Protein AF-A0A3L9H510-F1 (afdb_monomer)

Solvent-accessible surface area (backbone atoms only — not comparable to full-atom values): 8424 Å² total; per-residue (Å²): 107,56,57,80,71,70,76,47,86,88,78,89,58,73,90,80,47,44,78,48,82,52,103,70,35,35,38,42,36,38,99,89,48,77,48,80,31,77,76,78,84,89,80,81,72,82,64,66,54,41,37,91,66,47,90,47,66,69,62,28,54,52,40,52,74,72,70,50,62,56,74,51,45,23,75,36,26,18,25,62,55,47,76,95,45,40,68,73,46,70,59,81,58,62,37,65,42,30,75,63,40,78,79,68,55,57,84,77,44,45,62,60,55,50,51,35,36,57,45,27,79,80,52,64,73,92,58,77,46,82,73,64,84,83,133

Radius of gyration: 19.96 Å; Cα contacts (8 Å, |Δi|>4): 169; chains: 1; bounding box: 50×31×52 Å

InterPro domains:
  IPR052189 L-aspartate N-monooxygenase (nitrosuccinate-forming) [PTHR40254] (2-127)

pLDDT: mean 87.37, std 10.07, range [43.91, 96.31]

Sequence (135 aa):
ALREAGIIHILALGEDYKMEINESRTVLKTENNSYSFDVFIDARGQRPLKVKDIPFPGLREQLQKTGDEIPDVGEDYTLQQPEDIRGRVAFGALPWLMHDQPFVQGLTACAEIGEAMARAVVKPASRARRRLSFD

Secondary structure (DSSP, 8-state):
-TTTTTS-------SS-EEEE-SS-EEEE-SS-EEEESS------PPPP-GGG-S-HHHHHHHHTT--SS--BBTTSBB--SGGGTTT-B--SHHHHTTT-TT--HHHHHHHHHHHHHHHHHS--SSBPPPPP--

Nearest PDB structures (foldseek):
  6is0-assembly1_A  TM=7.722E-01  e=3.875E+00  Danio rerio
  6iry-assembly1_A  TM=7.826E-01  e=4.128E+00  Danio rerio
  6irx-assembly1_A  TM=7.426E-01  e=4.397E+00  Danio rerio
  4s36-assembly1_A  TM=4.106E-01  e=1.000E+01  Pseudomonas aeruginosa
  4s37-assembly3_G  TM=3.018E-01  e=8.812E+00  Pseudomonas aeruginosa

Mean predicted aligned error: 8.07 Å

Organism: Escherichia coli (NCBI:txid562)

Foldseek 3Di:
DCVVVVNDDDDDQDDDWDWDDDPQWIWIDHPVDIDIDRDDDPPVDDAAQWLVRDPDVVSSVQQVVVVGRAFFAAPLQFGCDDPVRGLPDGDQDVSNVCQAVVPPPCVVCVVVNVVSVVVSVVPNDPDTDDGDDDD

Structure (mmCIF, N/CA/C/O backbone):
data_AF-A0A3L9H510-F1
#
_entry.id   AF-A0A3L9H510-F1
#
loop_
_atom_site.group_PDB
_atom_site.id
_atom_site.type_symbol
_atom_site.label_atom_id
_atom_site.label_alt_id
_atom_site.label_comp_id
_atom_site.label_asym_id
_atom_site.label_entity_id
_atom_site.label_seq_id
_atom_site.pdbx_PDB_ins_code
_atom_site.Cartn_x
_atom_site.Cartn_y
_atom_site.Cartn_z
_atom_site.occupancy
_atom_site.B_iso_or_equiv
_atom_site.auth_seq_id
_atom_site.auth_comp_id
_atom_site.auth_asym_id
_atom_site.auth_atom_id
_atom_site.pdbx_PDB_model_num
ATOM 1 N N . ALA A 1 1 ? -30.350 6.575 16.109 1.00 79.56 1 ALA A N 1
ATOM 2 C CA . ALA A 1 1 ? -30.481 5.203 16.654 1.00 79.56 1 ALA A CA 1
ATOM 3 C C . ALA A 1 1 ? -29.343 4.819 17.617 1.00 79.56 1 ALA A C 1
ATOM 5 O O . ALA A 1 1 ? -29.498 5.069 18.800 1.00 79.56 1 ALA A O 1
ATOM 6 N N . LEU A 1 2 ? -28.194 4.264 17.185 1.00 91.06 2 LEU A N 1
ATOM 7 C CA . LEU A 1 2 ? -27.179 3.711 18.122 1.00 91.06 2 LEU A CA 1
ATOM 8 C C . LEU A 1 2 ? -26.449 4.758 18.985 1.00 91.06 2 LEU A C 1
ATOM 10 O O . LEU A 1 2 ? -26.200 4.516 20.163 1.00 91.06 2 LEU A O 1
ATOM 14 N N . ARG A 1 3 ? -26.142 5.933 18.418 1.00 88.00 3 ARG A N 1
ATOM 15 C CA . ARG A 1 3 ? -25.561 7.062 19.168 1.00 88.00 3 ARG A CA 1
ATOM 16 C C . ARG A 1 3 ? -26.536 7.622 20.207 1.00 88.00 3 ARG A C 1
ATOM 18 O O . ARG A 1 3 ? -26.145 7.885 21.334 1.00 88.00 3 ARG A O 1
ATOM 25 N N . GLU A 1 4 ? -27.804 7.784 19.832 1.00 89.00 4 GLU A N 1
ATOM 26 C CA . GLU A 1 4 ? -28.865 8.283 20.727 1.00 89.00 4 GLU A CA 1
ATOM 27 C C . GLU A 1 4 ? -29.191 7.286 21.843 1.00 89.00 4 GLU A C 1
ATOM 29 O O . GLU A 1 4 ? -29.500 7.696 22.954 1.00 89.00 4 GLU A O 1
ATOM 34 N N . ALA A 1 5 ? -29.060 5.985 21.569 1.00 92.62 5 ALA A N 1
ATOM 35 C CA . ALA A 1 5 ? -29.194 4.923 22.561 1.00 92.62 5 ALA A CA 1
ATOM 36 C C . ALA A 1 5 ? -27.971 4.792 23.494 1.00 92.62 5 ALA A C 1
ATOM 38 O O . ALA A 1 5 ? -27.970 3.924 24.362 1.00 92.62 5 ALA A O 1
ATOM 39 N N . GLY A 1 6 ? -26.920 5.603 23.308 1.00 90.88 6 GLY A N 1
ATOM 40 C CA . GLY A 1 6 ? -25.705 5.560 24.129 1.00 90.88 6 GLY A CA 1
ATOM 41 C C . GLY A 1 6 ? -24.826 4.324 23.907 1.00 90.88 6 GLY A C 1
ATOM 42 O O . GLY A 1 6 ? -23.968 4.036 24.731 1.00 90.88 6 GLY A O 1
ATOM 43 N N . ILE A 1 7 ? -25.032 3.587 22.810 1.00 94.00 7 ILE A N 1
ATOM 44 C CA . ILE A 1 7 ? -24.292 2.350 22.504 1.00 94.00 7 ILE A CA 1
ATOM 45 C C . ILE A 1 7 ? -22.985 2.661 21.759 1.00 94.00 7 ILE A C 1
ATOM 47 O O . ILE A 1 7 ? -22.006 1.931 21.879 1.00 94.00 7 ILE A O 1
ATOM 51 N N . ILE A 1 8 ? -22.964 3.742 20.973 1.00 92.38 8 ILE A N 1
ATOM 52 C CA . ILE A 1 8 ? -21.801 4.157 20.179 1.00 92.38 8 ILE A CA 1
ATOM 53 C C . ILE A 1 8 ? -21.441 5.604 20.497 1.00 92.38 8 ILE A C 1
ATOM 55 O O . ILE A 1 8 ? -22.285 6.501 20.425 1.00 92.38 8 ILE A O 1
ATOM 59 N N . HIS A 1 9 ? -20.152 5.834 20.735 1.00 88.81 9 HIS A N 1
ATOM 60 C CA . HIS A 1 9 ? -19.554 7.159 20.808 1.00 88.81 9 HIS A CA 1
ATOM 61 C C . HIS A 1 9 ? -18.688 7.402 19.572 1.00 88.81 9 HIS A C 1
ATOM 63 O O . HIS A 1 9 ? -17.862 6.567 19.211 1.00 88.81 9 HIS A O 1
ATOM 69 N N . ILE A 1 10 ? -18.883 8.549 18.920 1.00 89.69 10 ILE A N 1
ATOM 70 C CA . ILE A 1 10 ? -18.038 8.996 17.809 1.00 89.69 10 ILE A CA 1
ATOM 71 C C . ILE A 1 10 ? -17.045 10.001 18.372 1.00 89.69 10 ILE A C 1
ATOM 73 O O . ILE A 1 10 ? -17.452 10.995 18.976 1.00 89.69 10 ILE A O 1
ATOM 77 N N . LEU A 1 11 ? -15.761 9.735 18.160 1.00 89.00 11 LEU A N 1
ATOM 78 C CA . LEU A 1 11 ? -14.665 10.581 18.603 1.00 89.00 11 LEU A CA 1
ATOM 79 C C . LEU A 1 11 ? -13.920 11.134 17.384 1.00 89.00 11 LEU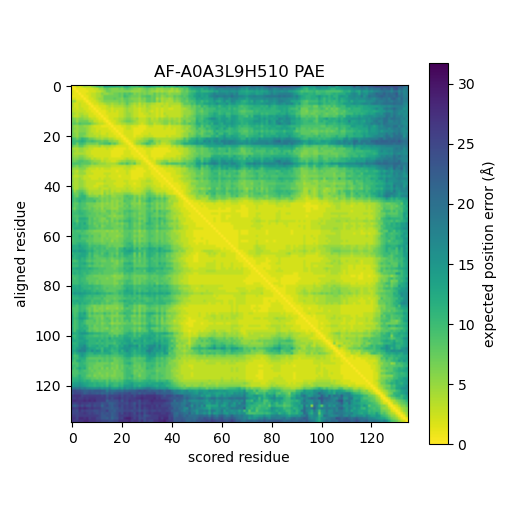 A C 1
ATOM 81 O O . LEU A 1 11 ? -13.403 10.368 16.575 1.00 89.00 11 LEU A O 1
ATOM 85 N N . ALA A 1 12 ? -13.857 12.459 17.266 1.00 90.38 12 ALA A N 1
ATOM 86 C CA . ALA A 1 12 ? -13.010 13.122 16.282 1.00 90.38 12 ALA A CA 1
ATOM 87 C C . ALA A 1 12 ? -11.588 13.250 16.846 1.00 90.38 12 ALA A C 1
ATOM 89 O O . ALA A 1 12 ? -11.399 13.838 17.909 1.00 90.38 12 ALA A O 1
ATOM 90 N N . LEU A 1 13 ? -10.605 12.683 16.146 1.00 89.38 13 LEU A N 1
ATOM 91 C CA . LEU A 1 13 ? -9.209 12.640 16.601 1.00 89.38 13 LEU A CA 1
ATOM 92 C C . LEU A 1 13 ? -8.357 13.807 16.075 1.00 89.38 13 LEU A C 1
ATOM 94 O O . LEU A 1 13 ? -7.317 14.104 16.656 1.00 89.38 13 LEU A O 1
ATOM 98 N N . GLY A 1 14 ? -8.801 14.473 15.007 1.00 86.94 14 GLY A N 1
ATOM 99 C CA . GLY A 1 14 ? -7.986 15.439 14.267 1.00 86.94 14 GLY A CA 1
ATOM 100 C C . GLY A 1 14 ? -6.952 14.758 13.364 1.00 86.94 14 GLY A C 1
ATOM 101 O O . GLY A 1 14 ? -6.949 13.534 13.223 1.00 86.94 14 GLY A O 1
ATOM 102 N N . GLU A 1 15 ? -6.097 15.560 12.734 1.00 83.56 15 GLU A N 1
ATOM 103 C CA . GLU A 1 15 ? -5.103 15.082 11.761 1.00 83.56 15 GLU A CA 1
ATOM 104 C C . GLU A 1 15 ? -3.841 14.525 12.438 1.00 83.56 15 GLU A C 1
ATOM 106 O O . GLU A 1 15 ? -3.296 13.517 11.993 1.00 83.56 15 GLU A O 1
ATOM 111 N N . ASP A 1 16 ? -3.441 15.104 13.574 1.00 86.88 16 ASP A N 1
ATOM 112 C CA . ASP A 1 16 ? -2.144 14.846 14.218 1.00 86.88 16 ASP A CA 1
ATOM 113 C C . ASP A 1 16 ? -2.215 13.962 15.471 1.00 86.88 16 ASP A C 1
ATOM 115 O O . ASP A 1 16 ? -1.338 14.004 16.344 1.00 86.88 16 ASP A O 1
ATOM 119 N N . TYR A 1 17 ? -3.259 13.140 15.601 1.00 91.94 17 TYR A N 1
ATOM 120 C CA . TYR A 1 17 ? -3.321 12.214 16.726 1.00 91.94 17 TYR A CA 1
ATOM 121 C C . TYR A 1 17 ? -2.218 11.154 16.634 1.00 91.94 17 TYR A C 1
ATOM 123 O O . TYR A 1 17 ? -1.871 10.641 15.568 1.00 91.94 17 TYR A O 1
ATOM 131 N N . LYS A 1 18 ? -1.691 10.768 17.793 1.00 92.69 18 LYS A N 1
ATOM 132 C CA . LYS A 1 18 ? -0.729 9.676 17.929 1.00 92.69 18 LYS A CA 1
ATOM 133 C C . LYS A 1 18 ? -1.421 8.455 18.498 1.00 92.69 18 LYS A C 1
ATOM 135 O O . LYS A 1 18 ? -2.258 8.565 19.390 1.00 92.69 18 LYS A O 1
ATOM 140 N N . MET A 1 19 ? -1.040 7.289 17.995 1.00 92.31 19 MET A N 1
ATOM 141 C CA . MET A 1 19 ? -1.511 6.003 18.490 1.00 92.31 19 MET A CA 1
ATOM 142 C C . MET A 1 19 ? -0.337 5.237 19.087 1.00 92.31 19 MET A C 1
ATOM 144 O O . MET A 1 19 ? 0.667 5.010 18.414 1.00 92.31 19 MET A O 1
ATOM 148 N N . GLU A 1 20 ? -0.480 4.833 20.343 1.00 93.75 20 GLU A N 1
ATOM 149 C CA . GLU A 1 20 ? 0.480 4.007 21.069 1.00 93.75 20 GLU A CA 1
ATOM 150 C C . GLU A 1 20 ? -0.179 2.666 21.390 1.00 93.75 20 GLU A C 1
ATOM 152 O O . GLU A 1 20 ? -1.187 2.611 22.098 1.00 93.75 20 GLU A O 1
ATOM 157 N N . ILE A 1 21 ? 0.376 1.585 20.843 1.00 91.50 21 ILE A N 1
ATOM 158 C CA . ILE A 1 21 ? -0.088 0.220 21.096 1.00 91.50 21 ILE A CA 1
ATOM 159 C C . ILE A 1 21 ? 0.820 -0.381 22.167 1.00 91.50 21 ILE A C 1
ATOM 161 O O . ILE A 1 21 ? 2.011 -0.576 21.931 1.00 91.50 21 ILE A O 1
ATOM 165 N N . ASN A 1 22 ? 0.250 -0.670 23.334 1.00 90.00 22 ASN A N 1
ATOM 166 C CA . ASN A 1 22 ? 0.924 -1.336 24.445 1.00 90.00 22 ASN A CA 1
ATOM 167 C C . ASN A 1 22 ? 0.403 -2.773 24.586 1.00 90.00 22 ASN A C 1
ATOM 169 O O . ASN A 1 22 ? -0.630 -3.120 24.019 1.00 90.00 22 ASN A O 1
ATOM 173 N N . GLU A 1 23 ? 1.064 -3.593 25.406 1.00 86.5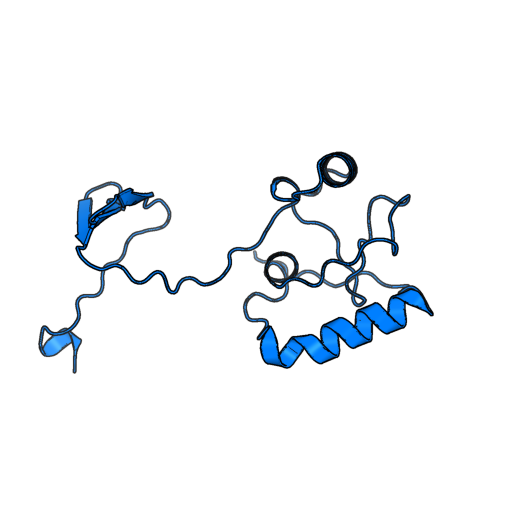0 23 GLU A N 1
ATOM 174 C CA . GLU A 1 23 ? 0.718 -5.016 25.589 1.00 86.50 23 GLU A CA 1
ATOM 175 C C . GLU A 1 23 ? -0.747 -5.273 25.985 1.00 86.50 23 GLU A C 1
ATOM 177 O O . GLU A 1 23 ? -1.294 -6.318 25.650 1.00 86.50 23 GLU A O 1
ATOM 182 N N . SER A 1 24 ? -1.389 -4.336 26.694 1.00 90.12 24 SER A N 1
ATOM 183 C CA . SER A 1 24 ? -2.759 -4.501 27.209 1.00 90.12 24 SER A CA 1
ATOM 184 C C . SER A 1 24 ? -3.771 -3.473 26.707 1.00 90.12 24 SER A C 1
ATOM 186 O O . SER A 1 24 ? -4.959 -3.642 26.962 1.00 90.12 24 SER A O 1
ATOM 188 N N . ARG A 1 25 ? -3.334 -2.379 26.066 1.00 94.69 25 ARG A N 1
ATOM 189 C CA . ARG A 1 25 ? -4.206 -1.235 25.737 1.00 94.69 25 ARG A CA 1
ATOM 190 C C . ARG A 1 25 ? -3.693 -0.486 24.520 1.00 94.69 25 ARG A C 1
ATOM 192 O O . ARG A 1 25 ? -2.483 -0.392 24.319 1.00 94.69 25 ARG A O 1
ATOM 199 N N . THR A 1 26 ? -4.603 0.151 23.795 1.00 95.50 26 THR A N 1
ATOM 200 C CA . THR A 1 26 ? -4.254 1.177 22.804 1.00 95.50 26 THR A CA 1
ATOM 201 C C . THR A 1 26 ? -4.589 2.557 23.350 1.00 95.50 26 THR A C 1
ATOM 203 O O . THR A 1 26 ? -5.696 2.779 23.841 1.00 95.50 26 THR A O 1
ATOM 206 N N . VAL A 1 27 ? -3.634 3.482 23.267 1.00 95.38 27 VAL A N 1
ATOM 207 C CA . VAL A 1 27 ? -3.795 4.871 23.703 1.00 95.38 27 VAL A CA 1
ATOM 208 C C . VAL A 1 27 ? -3.757 5.793 22.490 1.00 95.38 27 VAL A C 1
ATOM 210 O O . VAL A 1 27 ? -2.781 5.807 21.743 1.00 95.38 27 VAL A O 1
ATOM 213 N N . LEU A 1 28 ? -4.815 6.582 22.308 1.00 94.25 28 LEU A N 1
ATOM 214 C CA . 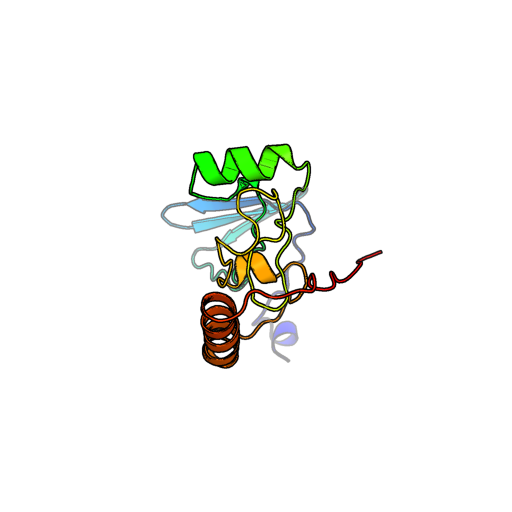LEU A 1 28 ? -4.880 7.657 21.322 1.00 94.25 28 LEU A CA 1
ATOM 215 C C . LEU A 1 28 ? -4.628 8.993 22.015 1.00 94.25 28 LEU A C 1
ATOM 217 O O . LEU A 1 28 ? -5.379 9.372 22.912 1.00 94.25 28 LEU A O 1
ATOM 221 N N . LYS A 1 29 ? -3.594 9.714 21.588 1.00 94.50 29 LYS A N 1
ATOM 222 C CA . LYS A 1 29 ? -3.253 11.052 22.080 1.00 94.50 29 LYS A CA 1
ATOM 223 C C . LYS A 1 29 ? -3.580 12.080 21.010 1.00 94.50 29 LYS A C 1
ATOM 225 O O . LYS A 1 29 ? -3.019 12.020 19.921 1.00 94.50 29 LYS A O 1
ATOM 230 N N . THR A 1 30 ? -4.458 13.019 21.323 1.00 91.75 30 THR A N 1
ATOM 231 C CA . THR A 1 30 ? -4.695 14.232 20.528 1.00 91.75 30 THR A CA 1
ATOM 232 C C . THR A 1 30 ? -3.999 15.410 21.218 1.00 91.75 30 THR A C 1
ATOM 234 O O . THR A 1 30 ? -3.457 15.238 22.309 1.00 91.75 30 THR A O 1
ATOM 237 N N . GLU A 1 31 ? -4.041 16.619 20.649 1.00 87.88 31 GLU A N 1
ATOM 238 C CA . GLU A 1 31 ? -3.438 17.805 21.294 1.00 87.88 31 GLU A CA 1
ATOM 239 C C . GLU A 1 31 ? -3.936 18.016 22.732 1.00 87.88 31 GLU A C 1
ATOM 241 O O . GLU A 1 31 ? -3.151 18.284 23.637 1.00 87.88 31 GLU A O 1
ATOM 246 N N . ASN A 1 32 ? -5.243 17.831 22.943 1.00 87.44 32 ASN A N 1
ATOM 247 C CA . ASN A 1 32 ? -5.899 18.169 24.206 1.00 87.44 32 ASN A CA 1
ATOM 248 C C . ASN A 1 32 ? -6.319 16.963 25.058 1.00 87.44 32 ASN A C 1
ATOM 250 O O . ASN A 1 32 ? -6.744 17.153 26.193 1.00 87.44 32 ASN A O 1
ATOM 254 N N . ASN A 1 33 ? -6.256 15.735 24.533 1.00 91.56 33 ASN A N 1
ATOM 255 C CA . ASN A 1 33 ? -6.878 14.574 25.171 1.00 91.56 33 ASN A CA 1
ATOM 256 C C . ASN A 1 33 ? -6.055 13.296 25.005 1.00 91.56 33 ASN A C 1
ATOM 258 O O . ASN A 1 33 ? -5.263 13.141 24.077 1.00 91.56 33 ASN A O 1
ATOM 262 N N . SER A 1 34 ? -6.310 12.348 25.904 1.00 93.62 34 SER A N 1
ATOM 263 C CA . SER A 1 34 ? -5.789 10.987 25.842 1.00 93.62 34 SER A CA 1
ATOM 264 C C . SER A 1 34 ? -6.932 10.003 26.067 1.00 93.62 34 SER A C 1
ATOM 266 O O . SER A 1 34 ? -7.654 10.108 27.059 1.00 93.62 34 SER A O 1
ATOM 268 N N . TYR A 1 35 ? -7.099 9.055 25.149 1.00 93.69 35 TYR A N 1
ATOM 269 C CA . TYR A 1 35 ? -8.160 8.052 25.173 1.00 93.69 35 TYR A CA 1
ATOM 270 C C . TYR A 1 35 ? -7.539 6.660 25.233 1.00 93.69 35 TYR A C 1
ATOM 272 O O . TYR A 1 35 ? -6.705 6.321 24.399 1.00 93.69 35 TYR A O 1
ATOM 280 N N . SER A 1 36 ? -7.942 5.857 26.216 1.00 94.75 36 SER A N 1
ATOM 281 C CA . SER A 1 36 ? -7.418 4.506 26.437 1.00 94.75 36 SER A CA 1
ATOM 282 C C . SER A 1 36 ? -8.494 3.475 26.127 1.00 94.75 36 SER A C 1
ATOM 284 O O . SER A 1 36 ? -9.608 3.585 26.634 1.00 94.75 36 SER A O 1
ATOM 286 N N . PHE A 1 37 ? -8.140 2.458 25.345 1.00 94.56 37 PHE A N 1
ATOM 287 C CA . PHE A 1 37 ? -9.038 1.380 24.938 1.00 94.56 37 PHE A CA 1
ATOM 288 C C . PHE A 1 37 ? -8.429 0.022 25.287 1.00 94.56 37 PHE A C 1
ATOM 290 O O . PHE A 1 37 ? -7.296 -0.262 24.892 1.00 94.56 37 PHE A O 1
ATOM 297 N N . ASP A 1 38 ? -9.192 -0.817 25.989 1.00 94.94 38 ASP A N 1
ATOM 298 C CA . ASP A 1 38 ? -8.796 -2.198 26.308 1.00 94.94 38 ASP A CA 1
ATOM 299 C C . ASP A 1 38 ? -8.807 -3.091 25.056 1.00 94.94 38 ASP A C 1
ATOM 301 O O . ASP A 1 38 ? -7.978 -3.982 24.903 1.00 94.94 38 ASP A O 1
ATOM 305 N N . VAL A 1 39 ? -9.727 -2.818 24.125 1.00 91.12 39 VAL A N 1
ATOM 306 C CA . VAL A 1 39 ? -9.811 -3.470 22.813 1.00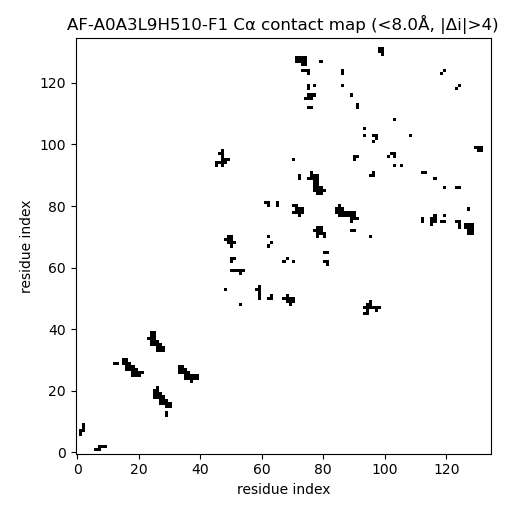 91.12 39 VAL A CA 1
ATOM 307 C C . VAL A 1 39 ? -9.891 -2.388 21.745 1.00 91.12 39 VAL A C 1
ATOM 309 O O . VAL A 1 39 ? -10.770 -1.528 21.790 1.00 91.12 39 VAL A O 1
ATOM 312 N N . PHE A 1 40 ? -8.980 -2.438 20.775 1.00 91.69 40 PHE A N 1
ATOM 313 C CA . PHE A 1 40 ? -8.929 -1.498 19.660 1.00 91.69 40 PHE A CA 1
ATOM 314 C C . PHE A 1 40 ? -8.874 -2.260 18.336 1.00 91.69 40 PHE A C 1
ATOM 316 O O . PHE A 1 40 ? -8.037 -3.142 18.158 1.00 91.69 40 PHE A O 1
ATOM 323 N N . ILE A 1 41 ? -9.775 -1.921 17.413 1.00 89.38 41 ILE A N 1
ATOM 324 C CA . ILE A 1 41 ? -9.828 -2.505 16.071 1.00 89.38 41 ILE A CA 1
ATOM 325 C C . ILE A 1 41 ? -9.405 -1.419 15.086 1.00 89.38 41 ILE A C 1
ATOM 327 O O . ILE A 1 41 ? -10.163 -0.487 14.821 1.00 89.38 41 ILE A O 1
ATOM 331 N N . ASP A 1 42 ? -8.197 -1.541 14.539 1.00 85.94 42 ASP A N 1
ATOM 332 C CA . ASP A 1 42 ? -7.731 -0.648 13.481 1.00 85.94 42 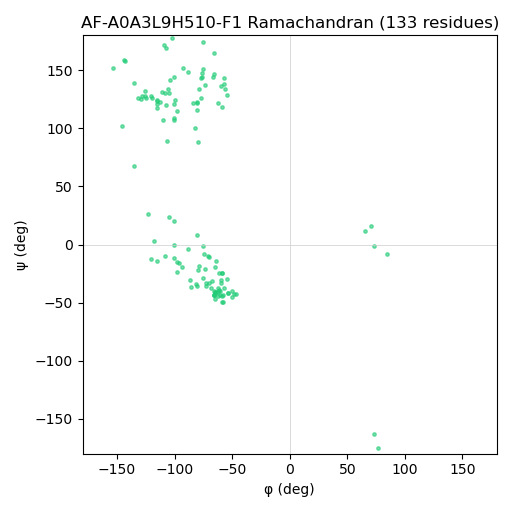ASP A CA 1
ATOM 333 C C . ASP A 1 42 ? -8.263 -1.118 12.122 1.00 85.94 42 ASP A C 1
ATOM 335 O O . ASP A 1 42 ? -7.740 -2.049 11.509 1.00 85.94 42 ASP A O 1
ATOM 339 N N . ALA A 1 43 ? -9.329 -0.468 11.659 1.00 85.62 43 ALA A N 1
ATOM 340 C CA . ALA A 1 43 ? -9.949 -0.726 10.363 1.00 85.62 43 ALA A CA 1
ATOM 341 C C . ALA A 1 43 ? -9.552 0.308 9.289 1.00 85.62 43 ALA A C 1
ATOM 343 O O . ALA A 1 43 ? -10.254 0.446 8.289 1.00 85.62 43 ALA A O 1
ATOM 344 N N . ARG A 1 44 ? -8.441 1.045 9.469 1.00 79.44 44 ARG A N 1
ATOM 345 C CA . ARG A 1 44 ? -7.987 2.076 8.508 1.00 79.44 44 ARG A CA 1
ATOM 346 C C . ARG A 1 44 ? -7.439 1.506 7.196 1.00 79.44 44 ARG A C 1
ATOM 348 O O . ARG A 1 44 ? -7.221 2.258 6.251 1.00 79.44 44 ARG A O 1
ATOM 355 N N . GLY A 1 45 ? -7.239 0.191 7.121 1.00 81.12 45 GLY A N 1
ATOM 356 C CA . GLY A 1 45 ? -6.712 -0.477 5.935 1.00 81.12 45 GLY A CA 1
ATOM 357 C C . GLY A 1 45 ? -5.217 -0.229 5.725 1.00 81.12 45 GLY A C 1
ATOM 358 O O . GLY A 1 45 ? -4.484 0.146 6.640 1.00 81.12 45 GLY A O 1
ATOM 359 N N . GLN A 1 46 ? -4.744 -0.498 4.508 1.00 84.69 46 GLN A N 1
ATOM 360 C CA . GLN A 1 46 ? -3.352 -0.244 4.135 1.00 84.69 46 GLN A CA 1
ATOM 361 C C . GLN A 1 46 ? -3.135 1.255 3.891 1.00 84.69 46 GLN A C 1
ATOM 363 O O . GLN A 1 46 ? -4.034 1.947 3.429 1.00 84.69 46 GLN A O 1
ATOM 368 N N . ARG A 1 47 ? -1.933 1.763 4.184 1.00 87.75 47 ARG A N 1
ATOM 369 C CA . ARG A 1 47 ? -1.545 3.141 3.839 1.00 87.75 47 ARG A CA 1
ATOM 370 C C . ARG A 1 47 ? -0.846 3.180 2.478 1.00 87.75 47 ARG A C 1
ATOM 372 O O . ARG A 1 47 ? -0.134 2.222 2.172 1.00 87.75 47 ARG A O 1
ATOM 379 N N . PRO A 1 48 ? -0.919 4.290 1.726 1.00 91.50 48 PRO A N 1
ATOM 380 C CA . PRO A 1 48 ? -0.051 4.491 0.573 1.00 91.50 48 PRO A CA 1
ATOM 381 C C . PRO A 1 48 ? 1.435 4.417 0.972 1.00 91.50 48 PRO A C 1
ATOM 383 O O . PRO A 1 48 ? 1.843 4.950 2.014 1.00 91.50 48 PRO A O 1
ATOM 386 N N . LEU A 1 49 ? 2.252 3.757 0.149 1.00 94.31 49 LEU A N 1
ATOM 387 C CA . LEU A 1 49 ? 3.707 3.686 0.317 1.00 94.31 49 LEU A CA 1
ATOM 388 C C . LEU A 1 49 ? 4.408 4.673 -0.613 1.00 94.31 49 LEU A C 1
ATOM 390 O O . LEU A 1 49 ? 3.989 4.898 -1.745 1.00 94.31 49 LEU A O 1
ATOM 394 N N . LYS A 1 50 ? 5.499 5.257 -0.125 1.00 95.69 50 LYS A N 1
ATOM 395 C CA . LYS A 1 50 ? 6.360 6.186 -0.866 1.00 95.69 50 LYS A CA 1
ATOM 396 C C . LYS A 1 50 ? 7.703 5.531 -1.182 1.00 95.69 50 LYS A C 1
ATOM 398 O O . LYS A 1 50 ? 8.028 4.480 -0.634 1.00 95.69 50 LYS A O 1
ATOM 403 N N . VAL A 1 51 ? 8.532 6.175 -2.002 1.00 95.75 51 VAL A N 1
ATOM 404 C CA . VAL A 1 51 ? 9.886 5.691 -2.336 1.00 95.75 51 VAL A CA 1
ATOM 405 C C . VAL A 1 51 ? 10.692 5.339 -1.076 1.00 95.75 51 VAL A C 1
ATOM 407 O O . VAL A 1 51 ? 11.342 4.298 -1.028 1.00 95.75 51 VAL A O 1
ATOM 410 N N . LYS A 1 52 ? 10.584 6.136 -0.002 1.00 95.62 52 LYS A N 1
ATOM 411 C CA . LYS A 1 52 ? 11.259 5.872 1.285 1.00 95.62 52 LYS A CA 1
ATOM 412 C C . LYS A 1 52 ? 10.891 4.530 1.936 1.00 95.62 52 LYS A C 1
ATOM 414 O O . LYS A 1 52 ? 11.680 4.002 2.714 1.00 95.62 52 LYS A O 1
ATOM 419 N N . ASP A 1 53 ? 9.716 3.989 1.621 1.00 95.69 53 ASP A N 1
ATOM 420 C CA . ASP A 1 53 ? 9.186 2.755 2.200 1.00 95.69 53 ASP A CA 1
ATOM 421 C C . ASP A 1 53 ? 9.626 1.491 1.429 1.00 95.69 53 ASP A C 1
ATOM 423 O O . ASP A 1 53 ? 9.323 0.376 1.851 1.00 95.69 53 ASP A O 1
ATOM 427 N N . ILE A 1 54 ? 10.346 1.623 0.305 1.00 94.69 54 ILE A N 1
ATOM 428 C CA . ILE A 1 54 ? 10.759 0.484 -0.536 1.00 94.69 54 ILE A CA 1
ATOM 429 C C . ILE A 1 54 ? 11.682 -0.449 0.251 1.00 94.69 54 ILE A C 1
ATOM 431 O O . ILE A 1 54 ? 12.751 -0.004 0.655 1.00 94.69 54 ILE A O 1
ATOM 435 N N . PRO A 1 55 ? 11.369 -1.741 0.435 1.00 93.81 55 PRO A N 1
ATOM 436 C CA . PRO A 1 55 ? 12.151 -2.628 1.302 1.00 93.81 55 PRO A CA 1
ATOM 437 C C . PRO A 1 55 ? 13.497 -3.071 0.700 1.00 93.81 55 PRO A C 1
ATOM 439 O O . PRO A 1 55 ? 14.305 -3.669 1.401 1.00 93.81 55 PRO A O 1
ATOM 442 N N . PHE A 1 56 ? 13.758 -2.763 -0.574 1.00 95.69 56 PHE A N 1
ATOM 443 C CA . PHE A 1 56 ? 14.980 -3.120 -1.297 1.00 95.69 56 PHE A CA 1
ATOM 444 C C . PHE A 1 56 ? 15.940 -1.920 -1.368 1.00 95.69 56 PHE A C 1
ATOM 446 O O . PHE A 1 56 ? 15.676 -0.997 -2.141 1.00 95.69 56 PHE A O 1
ATOM 453 N N . PRO A 1 57 ? 17.057 -1.902 -0.611 1.00 96.19 57 PRO A N 1
ATOM 454 C CA . PRO A 1 57 ? 17.902 -0.711 -0.485 1.00 96.19 57 PRO A CA 1
ATOM 455 C C . PRO A 1 57 ? 18.447 -0.172 -1.814 1.00 96.19 57 PRO A C 1
ATOM 457 O O . PRO A 1 57 ? 18.375 1.029 -2.046 1.00 96.19 57 PRO A O 1
ATOM 460 N N . GLY A 1 58 ? 18.919 -1.045 -2.713 1.00 95.69 58 GLY A N 1
ATOM 461 C CA . GLY A 1 58 ? 19.451 -0.617 -4.015 1.00 95.69 58 GLY A CA 1
ATOM 462 C C . GLY A 1 58 ? 18.387 0.007 -4.923 1.00 95.69 58 GLY A C 1
ATOM 463 O O . GLY A 1 58 ? 18.609 1.066 -5.502 1.00 95.69 58 GLY A O 1
ATOM 464 N N . LEU A 1 59 ? 17.197 -0.599 -4.983 1.00 95.12 59 LEU A N 1
ATOM 465 C CA . LEU A 1 59 ? 16.063 -0.047 -5.732 1.00 95.12 59 LEU A CA 1
ATOM 466 C C . LEU A 1 59 ? 15.576 1.274 -5.120 1.00 95.12 59 LEU A C 1
ATOM 468 O O . LEU A 1 59 ? 15.254 2.214 -5.842 1.00 95.12 59 LEU A O 1
ATOM 472 N N . ARG A 1 60 ? 15.548 1.358 -3.784 1.00 96.31 60 ARG A N 1
ATOM 473 C CA . ARG A 1 60 ? 15.209 2.585 -3.059 1.00 96.31 60 ARG A CA 1
ATOM 474 C C . ARG A 1 60 ? 16.160 3.715 -3.441 1.00 96.31 60 ARG A C 1
ATOM 476 O O . ARG A 1 60 ? 15.689 4.785 -3.801 1.00 96.31 60 ARG A O 1
ATOM 483 N N . GLU A 1 61 ? 17.468 3.473 -3.406 1.00 95.44 61 GLU A N 1
ATOM 484 C CA . GLU A 1 61 ? 18.478 4.472 -3.766 1.00 95.44 61 GLU A CA 1
ATOM 485 C C . GLU A 1 61 ? 18.325 4.936 -5.224 1.00 95.44 61 GLU A C 1
ATOM 487 O O . GLU A 1 61 ? 18.374 6.132 -5.506 1.00 95.44 61 GLU A O 1
ATOM 492 N N . GLN A 1 62 ? 18.092 4.003 -6.153 1.00 94.31 62 GLN A N 1
ATOM 493 C CA . GLN A 1 62 ? 17.852 4.319 -7.565 1.00 94.31 62 GLN A CA 1
ATOM 494 C C . GLN A 1 62 ? 16.636 5.230 -7.757 1.00 94.31 62 GLN A C 1
ATOM 496 O O . GLN A 1 62 ? 16.715 6.209 -8.494 1.00 94.31 62 GLN A O 1
ATOM 501 N N . LEU A 1 63 ? 15.529 4.943 -7.071 1.00 94.38 63 LEU A N 1
ATOM 502 C CA . LEU A 1 63 ? 14.318 5.756 -7.160 1.00 94.38 63 LEU A CA 1
ATOM 503 C C . LEU A 1 63 ? 14.462 7.095 -6.436 1.00 94.38 63 LEU A C 1
ATOM 505 O O . LEU A 1 63 ? 13.996 8.104 -6.949 1.00 94.38 63 LEU A O 1
ATOM 509 N N . GLN A 1 64 ? 15.173 7.157 -5.309 1.00 95.12 64 GLN A N 1
ATOM 510 C CA . GLN A 1 64 ? 15.445 8.421 -4.613 1.00 95.12 64 GLN A CA 1
ATOM 511 C C . GLN A 1 64 ? 16.211 9.420 -5.491 1.00 95.12 64 GLN A C 1
ATOM 513 O O . GLN A 1 64 ? 15.965 10.620 -5.400 1.00 95.12 64 GLN A O 1
ATOM 518 N N . LYS A 1 65 ? 17.092 8.940 -6.381 1.00 94.06 65 LYS A N 1
ATOM 519 C CA . LYS A 1 65 ? 17.837 9.790 -7.329 1.00 94.06 65 LYS A CA 1
ATOM 520 C C . LYS A 1 65 ? 16.948 10.490 -8.361 1.00 94.06 65 LYS A C 1
ATOM 522 O O . LYS A 1 65 ? 17.388 11.475 -8.943 1.00 94.06 65 LYS A O 1
ATOM 527 N N . THR A 1 66 ? 15.721 10.013 -8.582 1.00 91.81 66 THR A N 1
ATOM 528 C CA . THR A 1 66 ? 14.759 10.666 -9.489 1.00 91.81 66 THR A CA 1
ATOM 529 C C . THR A 1 66 ? 14.165 11.946 -8.892 1.00 91.81 66 THR A C 1
ATOM 531 O O . THR A 1 66 ? 13.707 12.805 -9.636 1.00 91.81 66 THR A O 1
ATOM 534 N N . GLY A 1 67 ? 14.203 12.095 -7.562 1.00 92.50 67 GLY A N 1
ATOM 535 C CA . GLY A 1 67 ? 13.589 13.210 -6.837 1.00 92.50 67 GLY A CA 1
ATOM 536 C C . GLY A 1 67 ? 12.101 13.022 -6.520 1.00 92.50 67 GLY A C 1
ATOM 537 O O . GLY A 1 67 ? 11.553 13.804 -5.747 1.00 92.50 67 GLY A O 1
ATOM 538 N N . ASP A 1 68 ? 11.457 11.978 -7.046 1.00 90.38 68 ASP A N 1
ATOM 539 C CA . ASP A 1 68 ? 10.044 11.707 -6.792 1.00 90.38 68 ASP A CA 1
ATOM 540 C C . ASP A 1 68 ? 9.813 11.050 -5.423 1.00 90.38 68 ASP A C 1
ATOM 542 O O . ASP A 1 68 ? 10.454 10.064 -5.051 1.00 90.38 68 ASP A O 1
ATOM 546 N N . GLU A 1 69 ? 8.825 11.542 -4.672 1.00 93.25 69 GLU A N 1
ATOM 547 C CA . GLU A 1 69 ? 8.385 10.876 -3.439 1.00 93.25 69 GLU A CA 1
ATOM 548 C C . GLU A 1 69 ? 7.544 9.621 -3.709 1.00 93.25 69 GLU A C 1
ATOM 550 O O . GLU A 1 69 ? 7.511 8.698 -2.888 1.00 93.25 69 GLU A O 1
ATOM 555 N N . ILE A 1 70 ? 6.840 9.601 -4.841 1.00 92.81 70 ILE A N 1
ATOM 556 C CA . ILE A 1 70 ? 5.917 8.544 -5.251 1.00 92.81 70 ILE A CA 1
ATOM 557 C C . ILE A 1 70 ? 6.495 7.886 -6.508 1.00 92.81 70 ILE A C 1
ATOM 559 O O . ILE A 1 70 ? 6.734 8.596 -7.486 1.00 92.81 70 ILE A O 1
ATOM 563 N N . PRO A 1 71 ? 6.715 6.557 -6.510 1.00 91.81 71 PRO A N 1
ATOM 564 C CA . PRO A 1 71 ? 7.203 5.853 -7.689 1.00 91.81 71 PRO A CA 1
ATOM 565 C C . PRO A 1 71 ? 6.280 6.084 -8.885 1.00 91.81 71 PRO A C 1
ATOM 567 O O . PRO A 1 71 ? 5.062 5.948 -8.762 1.00 91.81 71 PRO A O 1
ATOM 570 N N . ASP A 1 72 ? 6.853 6.397 -10.045 1.00 89.56 72 ASP A N 1
ATOM 571 C CA . ASP A 1 72 ? 6.070 6.529 -11.267 1.00 89.56 72 ASP A CA 1
ATOM 572 C C . ASP A 1 72 ? 5.780 5.156 -11.874 1.00 89.56 72 ASP A C 1
ATOM 574 O O . ASP A 1 72 ? 6.702 4.437 -12.265 1.00 89.56 72 ASP A O 1
ATOM 578 N N . VAL A 1 73 ? 4.504 4.782 -11.927 1.00 89.94 73 VAL A N 1
ATOM 579 C CA . VAL A 1 73 ? 4.040 3.442 -12.307 1.00 89.94 73 VAL A CA 1
ATOM 580 C C . VAL A 1 73 ? 3.137 3.552 -13.533 1.00 89.94 73 VAL A C 1
ATOM 582 O O . VAL A 1 73 ? 2.199 4.338 -13.540 1.00 89.94 73 VAL A O 1
ATOM 585 N N . GLY A 1 74 ? 3.416 2.776 -14.581 1.00 88.69 74 GLY A N 1
ATOM 586 C CA . GLY A 1 74 ? 2.667 2.753 -15.841 1.00 88.69 74 GLY A CA 1
ATOM 587 C C . GLY A 1 74 ? 1.327 2.019 -15.749 1.00 88.69 74 GLY A C 1
ATOM 588 O O . GLY A 1 74 ? 0.986 1.419 -14.732 1.00 88.69 74 GLY A O 1
ATOM 589 N N . GLU A 1 75 ? 0.527 2.044 -16.819 1.00 88.88 75 GLU A N 1
ATOM 590 C CA . GLU A 1 75 ? -0.731 1.273 -16.888 1.00 88.88 75 GLU A CA 1
ATOM 591 C C . GLU A 1 75 ? -0.493 -0.234 -16.735 1.00 88.88 75 GLU A C 1
ATOM 593 O O . GLU A 1 75 ? -1.295 -0.922 -16.113 1.00 88.88 75 GLU A O 1
ATOM 598 N N . ASP A 1 76 ? 0.662 -0.715 -17.185 1.00 90.94 76 ASP A N 1
ATOM 599 C CA . ASP A 1 76 ? 1.131 -2.092 -17.028 1.00 90.94 76 ASP A CA 1
ATOM 600 C C . ASP A 1 76 ? 1.742 -2.398 -15.651 1.00 90.94 76 ASP A C 1
ATOM 602 O O . ASP A 1 76 ? 2.293 -3.476 -15.429 1.00 90.94 76 ASP A O 1
ATOM 606 N N . TYR A 1 77 ? 1.615 -1.451 -14.718 1.00 92.31 77 TYR A N 1
ATOM 607 C CA . TYR A 1 77 ? 2.127 -1.508 -13.356 1.00 92.31 77 TYR A CA 1
ATOM 608 C C . TYR A 1 77 ? 3.656 -1.530 -13.264 1.00 92.31 77 TYR A C 1
ATOM 610 O O . TYR A 1 77 ? 4.187 -1.761 -12.180 1.00 92.31 77 TYR A O 1
ATOM 618 N N . THR A 1 78 ? 4.385 -1.258 -14.349 1.00 93.38 78 THR A N 1
ATOM 619 C CA . THR A 1 78 ? 5.850 -1.191 -14.325 1.00 93.38 78 THR A CA 1
ATOM 620 C C . THR A 1 78 ? 6.362 0.201 -13.976 1.00 93.38 78 THR A C 1
ATOM 622 O O . THR A 1 78 ? 5.743 1.213 -14.316 1.00 93.38 78 THR A O 1
ATOM 625 N N . LEU A 1 79 ? 7.513 0.267 -13.305 1.00 92.81 79 LEU A N 1
ATOM 626 C CA . LEU A 1 79 ? 8.204 1.526 -13.048 1.00 92.81 79 LEU A CA 1
ATOM 627 C C . LEU A 1 79 ? 8.561 2.220 -14.366 1.00 92.81 79 LEU A C 1
ATOM 629 O O . LEU A 1 79 ? 9.062 1.587 -15.297 1.00 92.81 79 LEU A O 1
ATOM 633 N N . GLN A 1 80 ? 8.332 3.529 -14.420 1.00 91.38 80 GLN A N 1
ATOM 634 C CA . GLN A 1 80 ? 8.652 4.380 -15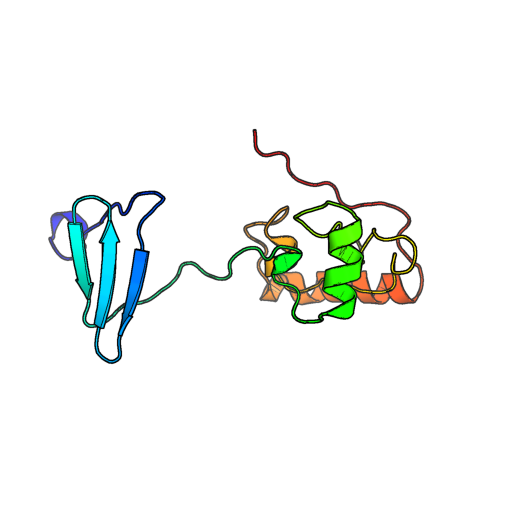.569 1.00 91.38 80 GLN A CA 1
ATOM 635 C C . GLN A 1 80 ? 9.986 5.118 -15.403 1.00 91.38 80 GLN A C 1
ATOM 637 O O . GLN A 1 80 ? 10.550 5.620 -16.376 1.00 91.38 80 GLN A O 1
ATOM 642 N N . GLN A 1 81 ? 10.516 5.160 -14.182 1.00 90.94 81 GLN A N 1
ATOM 643 C CA . GLN A 1 81 ? 11.798 5.769 -13.843 1.00 90.94 81 GLN A CA 1
ATOM 644 C C . GLN A 1 81 ? 12.519 4.949 -12.761 1.00 90.94 81 GLN A C 1
ATOM 646 O O . GLN A 1 81 ? 11.860 4.244 -11.993 1.00 90.94 81 GLN A O 1
ATOM 651 N N . PRO A 1 82 ? 13.853 5.087 -12.647 1.00 90.81 82 PRO A N 1
ATOM 652 C CA . PRO A 1 82 ? 14.759 5.654 -13.654 1.00 90.81 82 PRO A CA 1
ATOM 653 C C . PRO A 1 82 ? 14.835 4.803 -14.939 1.00 90.81 82 PRO A C 1
ATOM 655 O O . PRO A 1 82 ? 14.428 3.641 -14.945 1.00 90.81 82 PRO A O 1
ATOM 658 N N . GLU A 1 83 ? 15.371 5.375 -16.024 1.00 88.31 83 GLU A N 1
ATOM 659 C CA . GLU A 1 83 ? 15.480 4.737 -17.355 1.00 88.31 83 GLU A CA 1
ATOM 660 C C . GLU A 1 83 ? 16.066 3.313 -17.300 1.00 88.31 83 GLU A C 1
ATOM 662 O O . GLU A 1 83 ? 15.528 2.393 -17.914 1.00 88.31 83 GLU A O 1
ATOM 667 N N . ASP A 1 84 ? 17.107 3.104 -16.488 1.00 87.06 84 ASP A N 1
ATOM 668 C CA . ASP A 1 84 ? 17.819 1.823 -16.366 1.00 87.06 84 ASP A CA 1
ATOM 669 C C . ASP A 1 84 ? 16.936 0.661 -15.879 1.00 87.06 84 ASP A C 1
ATOM 671 O O . ASP A 1 84 ? 17.237 -0.510 -16.140 1.00 87.06 84 ASP A O 1
ATOM 675 N N . ILE A 1 85 ? 15.846 0.971 -15.170 1.00 88.31 85 ILE A N 1
ATOM 676 C CA . ILE A 1 85 ? 14.902 -0.015 -14.626 1.00 88.31 85 ILE A CA 1
ATOM 677 C C . ILE A 1 85 ? 13.491 0.120 -15.200 1.00 88.31 85 ILE A C 1
ATOM 679 O O . ILE A 1 85 ? 12.602 -0.640 -14.800 1.00 88.31 85 ILE A O 1
ATOM 683 N N . ARG A 1 86 ? 13.278 1.048 -16.143 1.00 89.88 86 ARG A N 1
ATOM 684 C CA . ARG A 1 86 ? 11.979 1.251 -16.785 1.00 89.88 86 ARG A CA 1
ATOM 685 C C . ARG A 1 86 ? 11.479 -0.064 -17.382 1.00 89.88 86 ARG A C 1
ATOM 687 O O . ARG A 1 86 ? 12.208 -0.743 -18.105 1.00 89.88 86 ARG A O 1
ATOM 694 N N . GLY A 1 87 ? 10.240 -0.435 -17.063 1.00 88.88 87 GLY A N 1
ATOM 695 C CA . GLY A 1 87 ? 9.617 -1.663 -17.566 1.00 88.88 87 GLY A CA 1
ATOM 696 C C . GLY A 1 87 ? 10.135 -2.966 -16.941 1.00 88.88 87 GLY A C 1
ATOM 697 O O . GLY A 1 87 ? 9.647 -4.034 -17.296 1.00 88.88 87 GLY A O 1
ATOM 698 N N . ARG A 1 88 ? 11.115 -2.920 -16.023 1.00 89.81 88 ARG A N 1
ATOM 699 C CA . ARG A 1 88 ? 11.757 -4.127 -15.454 1.00 89.81 88 ARG A CA 1
ATOM 700 C C . ARG A 1 88 ? 11.202 -4.548 -14.101 1.00 89.81 88 ARG A C 1
ATOM 702 O O . ARG A 1 88 ? 11.339 -5.704 -13.713 1.00 89.81 88 ARG A O 1
ATOM 709 N N . VAL A 1 89 ? 10.618 -3.606 -13.367 1.00 92.94 89 VAL A N 1
ATOM 710 C CA . VAL A 1 89 ? 10.089 -3.821 -12.017 1.00 92.94 89 VAL A CA 1
ATOM 711 C C . VAL A 1 89 ? 8.627 -3.404 -12.005 1.00 92.94 89 VAL A C 1
ATOM 713 O O . VAL A 1 89 ? 8.317 -2.275 -12.375 1.00 92.94 89 VAL A O 1
ATOM 716 N N . ALA A 1 90 ? 7.743 -4.303 -11.571 1.00 93.69 90 ALA A N 1
ATOM 717 C CA . ALA A 1 90 ? 6.312 -4.044 -11.470 1.00 93.69 90 ALA A CA 1
ATOM 718 C C . ALA A 1 90 ? 5.864 -3.841 -10.018 1.00 93.69 90 ALA A C 1
ATOM 720 O O . ALA A 1 90 ? 6.223 -4.615 -9.129 1.00 93.69 90 ALA A O 1
ATOM 721 N N . PHE A 1 91 ? 5.066 -2.803 -9.777 1.00 93.12 91 PHE A N 1
ATOM 722 C CA . PHE A 1 91 ? 4.474 -2.458 -8.488 1.00 93.12 91 PHE A CA 1
ATOM 723 C C . PHE A 1 91 ? 2.980 -2.792 -8.515 1.00 93.12 91 PHE A C 1
ATOM 725 O O . PHE A 1 91 ? 2.138 -1.980 -8.883 1.00 93.12 91 PHE A O 1
ATOM 732 N N . GLY A 1 92 ? 2.662 -4.030 -8.132 1.00 89.81 92 GLY A N 1
ATOM 733 C CA . GLY A 1 92 ? 1.294 -4.559 -8.125 1.00 89.81 92 GLY A CA 1
ATOM 734 C C . GLY A 1 92 ? 0.546 -4.507 -6.810 1.00 89.81 92 GLY A C 1
ATOM 735 O O . GLY A 1 92 ? -0.665 -4.708 -6.780 1.00 89.81 92 GLY A O 1
ATOM 736 N N . ALA A 1 93 ? 1.262 -4.297 -5.708 1.00 89.44 93 ALA A N 1
ATOM 737 C CA . ALA A 1 93 ? 0.635 -4.266 -4.398 1.00 89.44 93 ALA A CA 1
ATOM 738 C C . ALA A 1 93 ? -0.148 -2.960 -4.222 1.00 89.44 93 ALA A C 1
ATOM 740 O O . ALA A 1 93 ? 0.365 -1.887 -4.541 1.00 89.44 93 ALA A O 1
ATOM 741 N N . LEU A 1 94 ? -1.352 -3.061 -3.648 1.00 88.88 94 LEU A N 1
ATOM 742 C CA . LEU A 1 94 ? -2.267 -1.930 -3.446 1.00 88.88 94 LEU A CA 1
ATOM 743 C C . LEU A 1 94 ? -1.596 -0.688 -2.851 1.00 88.88 94 LEU A C 1
ATOM 745 O O . LEU A 1 94 ? -1.832 0.386 -3.391 1.00 88.88 94 LEU A O 1
ATOM 749 N N . PRO A 1 95 ? -0.710 -0.779 -1.837 1.00 91.00 95 PRO A N 1
ATOM 750 C CA . PRO A 1 95 ? -0.124 0.414 -1.234 1.00 91.00 95 PRO A CA 1
ATOM 751 C C . PRO A 1 95 ? 0.654 1.304 -2.213 1.00 91.00 95 PRO A C 1
ATOM 753 O O . PRO A 1 95 ? 0.782 2.502 -1.976 1.00 91.00 95 PRO A O 1
ATOM 756 N N . TRP A 1 96 ? 1.159 0.748 -3.318 1.00 91.31 96 TRP A N 1
ATOM 757 C CA . TRP A 1 96 ? 1.832 1.514 -4.371 1.00 91.31 96 TRP A CA 1
ATOM 758 C C . TRP A 1 96 ? 0.860 2.222 -5.321 1.00 91.31 96 TRP A C 1
ATOM 760 O O . TRP A 1 96 ? 1.242 3.193 -5.962 1.00 91.31 96 TRP A O 1
ATOM 770 N N . LEU A 1 97 ? -0.384 1.746 -5.392 1.00 87.19 97 LEU A N 1
ATOM 771 C CA . LEU A 1 97 ? -1.442 2.214 -6.294 1.00 87.19 97 LEU A CA 1
ATOM 772 C C . LEU A 1 97 ? -2.432 3.157 -5.606 1.00 87.19 97 LEU A C 1
ATOM 774 O O . LEU A 1 97 ? -3.266 3.770 -6.252 1.00 87.19 97 LEU A O 1
ATOM 778 N N . MET A 1 98 ? -2.387 3.272 -4.280 1.00 89.31 98 MET A N 1
ATOM 779 C CA . MET A 1 98 ? -3.375 4.059 -3.534 1.00 89.31 98 MET A CA 1
ATOM 780 C C . MET A 1 98 ? -3.256 5.576 -3.744 1.00 89.31 98 MET A C 1
ATOM 782 O O . MET A 1 98 ? -4.158 6.301 -3.336 1.00 89.31 98 MET A O 1
ATOM 786 N N . HIS A 1 99 ? -2.180 6.061 -4.376 1.00 88.19 99 HIS A N 1
ATOM 787 C CA . HIS A 1 99 ? -2.012 7.485 -4.703 1.00 88.19 99 HIS A CA 1
ATOM 788 C C . HIS A 1 99 ? -2.930 7.935 -5.845 1.00 88.19 99 HIS A C 1
ATOM 790 O O . HIS A 1 99 ? -3.391 9.071 -5.846 1.00 88.19 99 HIS A O 1
ATOM 796 N N . ASP A 1 100 ? -3.217 7.052 -6.802 1.00 84.38 100 ASP A N 1
ATOM 797 C CA . ASP A 1 100 ? -4.108 7.293 -7.943 1.00 84.38 100 ASP A CA 1
ATOM 798 C C . ASP A 1 100 ? -5.367 6.405 -7.921 1.00 84.38 100 ASP A C 1
ATOM 800 O O . ASP A 1 100 ? -6.338 6.690 -8.619 1.00 84.38 100 ASP A O 1
ATOM 804 N N . GLN A 1 101 ? -5.389 5.357 -7.092 1.00 84.06 101 GLN A N 1
ATOM 805 C CA . GLN A 1 101 ? -6.512 4.429 -6.911 1.00 84.06 101 GLN A CA 1
ATOM 806 C C . GLN A 1 101 ? -6.776 4.136 -5.418 1.00 84.06 101 GLN A C 1
ATOM 808 O O . GLN A 1 101 ? -6.599 3.005 -4.957 1.00 84.06 101 GLN A O 1
ATOM 813 N N . PRO A 1 102 ? -7.236 5.123 -4.625 1.00 78.56 102 PRO A N 1
ATOM 814 C CA . PRO A 1 102 ? -7.360 5.008 -3.164 1.00 78.56 102 PRO A CA 1
ATOM 815 C C . PRO A 1 102 ? -8.359 3.944 -2.672 1.00 78.56 102 PRO A C 1
ATOM 817 O O . PRO A 1 102 ? -8.318 3.561 -1.505 1.00 78.56 102 PRO A O 1
ATOM 820 N N . PHE A 1 103 ? -9.231 3.433 -3.548 1.00 79.94 103 PHE A N 1
ATOM 821 C CA . PHE A 1 103 ? -10.257 2.434 -3.222 1.00 79.94 103 PHE A CA 1
ATOM 822 C C . PHE A 1 103 ? -10.151 1.160 -4.067 1.00 79.94 103 PHE A C 1
ATOM 824 O O . PHE A 1 103 ? -11.151 0.478 -4.296 1.00 79.94 103 PHE A O 1
ATOM 831 N N . VAL A 1 104 ? -8.949 0.833 -4.556 1.00 80.00 104 VAL A N 1
ATOM 832 C CA . VAL A 1 104 ? -8.734 -0.400 -5.318 1.00 80.00 104 VAL A CA 1
ATOM 833 C C . VAL A 1 104 ? -9.112 -1.623 -4.473 1.00 80.00 104 VAL A C 1
ATOM 835 O O . VAL A 1 104 ? -8.548 -1.901 -3.413 1.00 80.00 104 VAL A O 1
ATOM 838 N N . GLN A 1 105 ? -10.103 -2.377 -4.943 1.00 80.75 105 GLN A N 1
ATOM 839 C CA . GLN A 1 105 ? -10.541 -3.604 -4.292 1.00 80.75 105 GLN A CA 1
ATOM 840 C C . GLN A 1 105 ? -9.575 -4.728 -4.662 1.00 80.75 105 GLN A C 1
ATOM 842 O O . GLN A 1 105 ? -9.770 -5.425 -5.649 1.00 80.75 105 GLN A O 1
ATOM 847 N N . GLY A 1 106 ? -8.506 -4.897 -3.881 1.00 77.62 106 GLY A N 1
ATOM 848 C CA . GLY A 1 106 ? -7.401 -5.779 -4.263 1.00 77.62 106 GLY A CA 1
ATOM 849 C C . GLY A 1 106 ? -7.817 -7.178 -4.708 1.00 77.62 106 GLY A C 1
ATOM 850 O O . GLY A 1 106 ? -7.375 -7.613 -5.758 1.00 77.62 106 GLY A O 1
ATOM 851 N N . LEU A 1 107 ? -8.723 -7.851 -3.990 1.00 81.44 107 LEU A N 1
ATOM 852 C CA . LEU A 1 107 ? -9.166 -9.200 -4.370 1.00 81.44 107 LEU A CA 1
ATOM 853 C C . LEU A 1 107 ? -9.854 -9.260 -5.741 1.00 81.44 107 LEU A C 1
ATOM 855 O O . LEU A 1 107 ? -9.632 -10.214 -6.481 1.00 81.44 107 LEU A O 1
ATOM 859 N N . THR A 1 108 ? -10.672 -8.266 -6.089 1.00 82.75 108 THR A N 1
ATOM 860 C CA . THR A 1 108 ? -11.366 -8.234 -7.384 1.00 82.75 108 THR A CA 1
ATOM 861 C C . THR A 1 108 ? -10.441 -7.734 -8.493 1.00 82.75 108 THR A C 1
ATOM 863 O O . THR A 1 108 ? -10.469 -8.271 -9.595 1.00 82.75 108 THR A O 1
ATOM 866 N N . ALA A 1 109 ? -9.554 -6.784 -8.185 1.00 86.56 109 ALA A N 1
ATOM 867 C CA . ALA A 1 109 ? -8.599 -6.211 -9.131 1.00 86.56 109 ALA A CA 1
ATOM 868 C C . ALA A 1 109 ? -7.369 -7.103 -9.392 1.00 86.56 109 ALA A C 1
ATOM 870 O O . ALA A 1 109 ? -6.684 -6.920 -10.395 1.00 86.56 109 ALA A O 1
ATOM 871 N N . CYS A 1 110 ? -7.061 -8.073 -8.520 1.00 89.88 110 CYS A N 1
ATOM 872 C CA . CYS A 1 110 ? -5.841 -8.886 -8.602 1.00 89.88 110 CYS A CA 1
ATOM 873 C C . CYS A 1 110 ? -5.656 -9.567 -9.964 1.00 89.88 110 CYS A C 1
ATOM 875 O O . CYS A 1 110 ? -4.537 -9.600 -10.477 1.00 89.88 110 CYS A O 1
ATOM 877 N N . ALA A 1 111 ? -6.734 -10.101 -10.546 1.00 92.06 111 ALA A N 1
ATOM 878 C CA . ALA A 1 111 ? -6.674 -10.773 -11.841 1.00 92.06 111 ALA A CA 1
ATOM 879 C C . ALA A 1 111 ? -6.298 -9.798 -12.968 1.00 92.06 111 ALA A C 1
ATOM 881 O O . ALA A 1 111 ? -5.389 -10.083 -13.743 1.00 92.06 111 ALA A O 1
ATOM 882 N N . GLU A 1 112 ? -6.935 -8.628 -13.014 1.00 91.06 112 GLU A N 1
ATOM 883 C CA . GLU A 1 112 ? -6.682 -7.589 -14.021 1.00 91.06 112 GLU A CA 1
ATOM 884 C C . GLU A 1 112 ? -5.268 -7.003 -13.891 1.00 91.06 112 GLU A C 1
ATOM 886 O O . GLU A 1 112 ? -4.550 -6.860 -14.883 1.00 91.06 112 GLU A O 1
ATOM 891 N N . ILE A 1 113 ? -4.838 -6.732 -12.652 1.00 92.25 113 ILE A N 1
ATOM 892 C CA . ILE A 1 113 ? -3.487 -6.262 -12.324 1.00 92.25 113 ILE A CA 1
ATOM 893 C C . ILE A 1 113 ? -2.441 -7.278 -12.810 1.00 92.25 113 ILE A C 1
ATOM 895 O O . ILE A 1 113 ? -1.478 -6.916 -13.490 1.00 92.25 113 ILE A O 1
ATOM 899 N N . GLY A 1 114 ? -2.638 -8.559 -12.485 1.00 92.81 114 GLY A N 1
ATOM 900 C CA . GLY A 1 114 ? -1.737 -9.634 -12.894 1.00 92.81 114 GLY A CA 1
ATOM 901 C C . GLY A 1 114 ? -1.690 -9.817 -14.411 1.00 92.81 114 GLY A C 1
ATOM 902 O O . GLY A 1 114 ? -0.614 -9.987 -14.980 1.00 92.81 114 GLY A O 1
ATOM 903 N N . GLU A 1 115 ? -2.836 -9.721 -15.084 1.00 93.81 115 GLU A N 1
ATOM 904 C CA . GLU A 1 115 ? -2.924 -9.820 -16.540 1.00 93.81 115 GLU A CA 1
ATOM 905 C C . GLU A 1 115 ? -2.188 -8.663 -17.241 1.00 93.81 115 GLU A C 1
ATOM 907 O O . GLU A 1 115 ? -1.470 -8.877 -18.221 1.00 93.81 115 GLU A O 1
ATOM 912 N N . ALA A 1 116 ? -2.310 -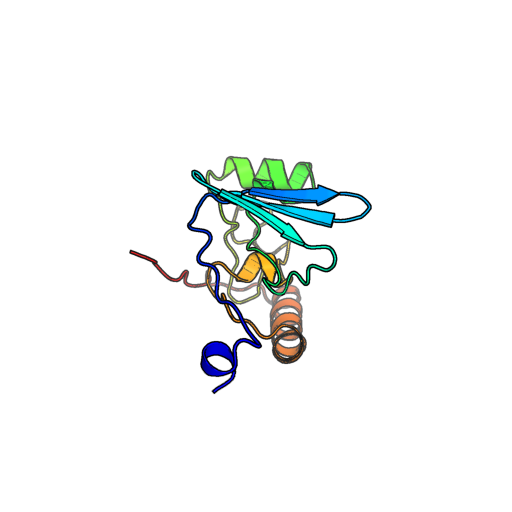7.435 -16.729 1.00 92.00 116 ALA A N 1
ATOM 913 C CA . ALA A 1 116 ? -1.582 -6.278 -17.244 1.00 92.00 116 ALA A CA 1
ATOM 914 C C . ALA A 1 116 ? -0.058 -6.442 -17.113 1.00 92.00 116 ALA A C 1
ATOM 916 O O . ALA A 1 116 ? 0.660 -6.209 -18.086 1.00 92.00 116 ALA A O 1
ATOM 917 N N . MET A 1 117 ? 0.431 -6.923 -15.965 1.00 92.94 117 MET A N 1
ATOM 918 C CA . MET A 1 117 ? 1.859 -7.218 -15.777 1.00 92.94 117 MET A CA 1
ATOM 919 C C . MET A 1 117 ? 2.341 -8.349 -16.680 1.00 92.94 117 MET A C 1
ATOM 921 O O . MET A 1 117 ? 3.415 -8.253 -17.268 1.00 92.94 117 MET A O 1
ATOM 925 N N . ALA A 1 118 ? 1.550 -9.416 -16.826 1.00 92.69 118 ALA A N 1
ATOM 926 C CA . ALA A 1 118 ? 1.891 -10.532 -17.702 1.00 92.69 118 ALA A CA 1
ATOM 927 C C . ALA A 1 118 ? 2.029 -10.073 -19.163 1.00 92.69 118 ALA A C 1
ATOM 929 O O . ALA A 1 118 ? 2.965 -10.475 -19.856 1.00 92.69 118 ALA A O 1
ATOM 930 N N . ARG A 1 119 ? 1.146 -9.175 -19.622 1.00 89.50 119 ARG A N 1
ATOM 931 C CA . ARG A 1 119 ? 1.271 -8.533 -20.938 1.00 89.50 119 ARG A CA 1
ATOM 932 C C . ARG A 1 119 ? 2.547 -7.701 -21.057 1.00 89.50 119 ARG A C 1
ATOM 934 O O . ARG A 1 119 ? 3.201 -7.789 -22.094 1.00 89.50 119 ARG A O 1
ATOM 941 N N . ALA A 1 120 ? 2.922 -6.963 -20.011 1.00 87.12 120 ALA A N 1
ATOM 942 C CA . ALA A 1 120 ? 4.130 -6.131 -19.978 1.00 87.12 120 ALA A CA 1
ATOM 943 C C . ALA A 1 120 ? 5.413 -6.931 -20.250 1.00 87.12 120 ALA A C 1
ATOM 945 O O . ALA A 1 120 ? 6.305 -6.459 -20.952 1.00 87.12 120 ALA A O 1
ATOM 946 N N . VAL A 1 121 ? 5.482 -8.167 -19.739 1.00 85.19 121 VAL A N 1
ATOM 947 C CA . VAL A 1 121 ? 6.627 -9.073 -19.942 1.00 85.19 121 VAL A CA 1
ATOM 948 C C . VAL A 1 121 ? 6.819 -9.419 -21.421 1.00 85.19 121 VAL A C 1
ATOM 950 O O . VAL A 1 121 ? 7.950 -9.528 -21.889 1.00 85.19 121 VAL A O 1
ATOM 953 N N . VAL A 1 122 ? 5.725 -9.590 -22.167 1.00 84.06 122 VAL A N 1
ATOM 954 C CA . VAL A 1 122 ? 5.759 -9.935 -23.599 1.00 84.06 122 VAL A CA 1
ATOM 955 C C . VAL A 1 122 ? 5.890 -8.684 -24.470 1.00 84.06 122 VAL A C 1
ATOM 957 O O . VAL A 1 122 ? 6.554 -8.706 -25.507 1.00 84.06 122 VAL A O 1
ATOM 960 N N . LYS A 1 123 ? 5.242 -7.589 -24.066 1.00 76.19 123 LYS A N 1
ATOM 961 C CA . LYS A 1 123 ? 5.214 -6.313 -24.777 1.00 76.19 123 LYS A CA 1
ATOM 962 C C . LYS A 1 123 ? 5.178 -5.162 -23.760 1.00 76.19 123 LYS A C 1
ATOM 964 O O . LYS A 1 123 ? 4.101 -4.873 -23.238 1.00 76.19 123 LYS A O 1
ATOM 969 N N . PRO A 1 124 ? 6.312 -4.483 -23.517 1.00 66.06 124 PRO A N 1
ATOM 970 C CA . PRO A 1 124 ? 6.373 -3.365 -22.576 1.00 66.06 124 PRO A CA 1
ATOM 971 C C . PRO A 1 124 ? 5.381 -2.251 -22.936 1.00 66.06 124 PRO A C 1
ATOM 973 O O . PRO A 1 124 ? 5.170 -1.976 -24.126 1.00 66.06 124 PRO A O 1
ATOM 976 N N . ALA A 1 125 ? 4.774 -1.597 -21.937 1.00 61.06 125 ALA A N 1
ATOM 977 C CA . ALA A 1 125 ? 3.902 -0.457 -22.203 1.00 61.06 125 ALA A CA 1
ATOM 978 C C . ALA A 1 125 ? 4.675 0.727 -22.794 1.00 61.06 125 ALA A C 1
ATOM 980 O O . ALA A 1 125 ? 5.828 0.991 -22.465 1.00 61.06 125 ALA A O 1
ATOM 981 N N . SER A 1 126 ? 3.996 1.472 -23.666 1.00 60.00 126 SER A N 1
ATOM 982 C CA . SER A 1 126 ? 4.523 2.685 -24.297 1.00 60.00 126 SER A CA 1
ATOM 983 C C . SER A 1 126 ? 4.017 3.983 -23.655 1.00 60.00 126 SER A C 1
ATOM 985 O O . SER A 1 126 ? 4.358 5.062 -24.137 1.00 60.00 126 SER A O 1
ATOM 987 N N . ARG A 1 127 ? 3.170 3.906 -22.614 1.00 58.28 127 ARG A N 1
ATOM 988 C CA . ARG A 1 127 ? 2.489 5.058 -21.995 1.00 58.28 127 ARG A CA 1
ATOM 989 C C . ARG A 1 127 ? 2.535 5.005 -20.464 1.00 58.28 127 ARG A C 1
ATOM 991 O O . ARG A 1 127 ? 2.311 3.952 -19.872 1.00 58.28 127 ARG A O 1
ATOM 998 N N . ALA A 1 128 ? 2.767 6.165 -19.847 1.00 63.00 128 ALA A N 1
ATOM 999 C CA . ALA A 1 128 ? 2.708 6.362 -18.398 1.00 63.00 128 ALA A CA 1
ATOM 1000 C C . ALA A 1 128 ? 1.254 6.420 -17.890 1.00 63.00 128 ALA A C 1
ATOM 1002 O O . ALA A 1 128 ? 0.357 6.852 -18.620 1.00 63.00 128 ALA A O 1
ATOM 1003 N N . ARG A 1 129 ? 1.019 6.013 -16.634 1.00 66.88 129 ARG A N 1
ATOM 1004 C CA . ARG A 1 129 ? -0.304 6.093 -15.994 1.00 66.88 129 ARG A CA 1
ATOM 1005 C C . ARG A 1 129 ? -0.596 7.527 -15.564 1.00 66.88 129 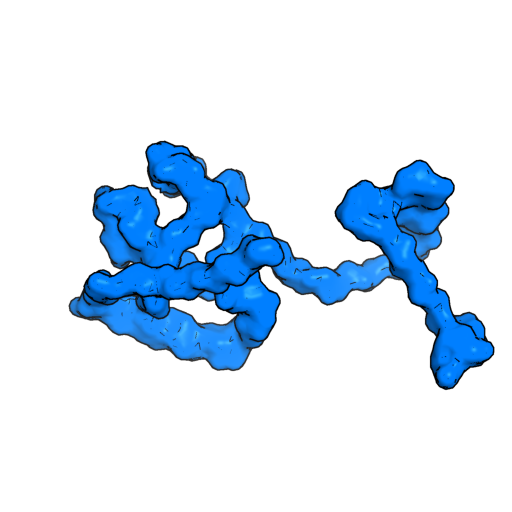ARG A C 1
ATOM 1007 O O . ARG A 1 129 ? 0.292 8.254 -15.123 1.00 66.88 129 ARG A O 1
ATOM 1014 N N . ARG A 1 130 ? -1.857 7.947 -15.675 1.00 65.25 130 ARG A N 1
ATOM 1015 C CA . ARG A 1 130 ? -2.288 9.288 -15.261 1.00 65.25 130 ARG A CA 1
ATOM 1016 C C . ARG A 1 130 ? -2.497 9.333 -13.743 1.00 65.25 130 ARG A C 1
ATOM 1018 O O . ARG A 1 130 ? -3.320 8.588 -13.225 1.00 65.25 130 ARG A O 1
ATOM 1025 N N . ARG A 1 131 ? -1.791 10.234 -13.053 1.00 61.69 131 ARG A N 1
ATOM 1026 C CA . ARG A 1 131 ? -1.999 10.523 -11.623 1.00 61.69 131 ARG A CA 1
ATOM 1027 C C . ARG A 1 131 ? -3.249 11.385 -11.431 1.00 61.69 131 ARG A C 1
ATOM 1029 O O . ARG A 1 131 ? -3.523 12.257 -12.257 1.00 61.69 131 ARG A O 1
ATOM 1036 N N . LEU A 1 132 ? -3.985 11.159 -10.345 1.00 56.59 132 LEU A N 1
ATOM 1037 C CA . LEU A 1 132 ? -5.026 12.086 -9.901 1.00 56.59 132 LEU A CA 1
ATOM 1038 C C . LEU A 1 132 ? -4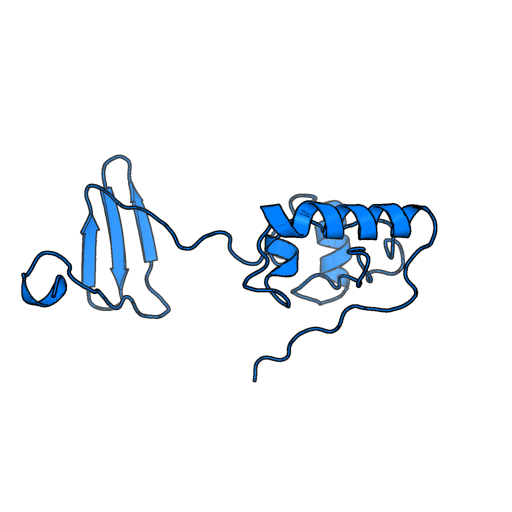.352 13.281 -9.216 1.00 56.59 132 LEU A C 1
ATOM 1040 O O . LEU A 1 132 ? -3.536 13.103 -8.314 1.00 56.59 132 LEU A O 1
ATOM 1044 N N . SER A 1 133 ? -4.659 14.491 -9.674 1.00 53.94 133 SER A N 1
ATOM 1045 C CA . SER A 1 133 ? -4.274 15.731 -9.003 1.00 53.94 133 SER A CA 1
ATOM 1046 C C . SER A 1 133 ? -5.253 15.995 -7.862 1.00 53.94 133 SER A C 1
ATOM 1048 O O . SER A 1 133 ? -6.458 16.084 -8.101 1.00 53.94 133 SER A O 1
ATOM 1050 N N . PHE A 1 134 ? -4.740 16.106 -6.641 1.00 49.19 134 PHE A N 1
ATOM 1051 C CA . PHE A 1 134 ? -5.483 16.663 -5.517 1.00 49.19 134 PHE A CA 1
ATOM 1052 C C . PHE A 1 134 ? -4.994 18.106 -5.343 1.00 49.19 134 PHE A C 1
ATOM 1054 O O . PHE A 1 134 ? -3.831 18.298 -4.988 1.00 49.19 134 PHE A O 1
ATOM 1061 N N . ASP A 1 135 ? -5.847 19.073 -5.693 1.00 43.91 135 ASP A N 1
ATOM 1062 C CA . ASP A 1 135 ? -5.693 20.481 -5.293 1.00 43.91 135 ASP A CA 1
ATOM 1063 C C . ASP A 1 135 ? -6.094 20.655 -3.819 1.00 43.91 135 ASP A C 1
ATOM 1065 O O . ASP A 1 135 ? -7.045 19.956 -3.384 1.00 43.91 135 ASP A O 1
#